Protein AF-A0A1I1ESY4-F1 (afdb_monomer)

Sequence (105 aa):
MSDLKVPFEMLENFGGEMQSIRDRMNGTGQDVENYEDDMGDESVRKALEDFVDNWRDGRKEIDGQLEAIKEISEQVVDTFQTMDHDLESSLEGDGSEGGGQNQPV

Structure (mmCIF, N/CA/C/O backbone):
data_AF-A0A1I1ESY4-F1
#
_entry.id   AF-A0A1I1ESY4-F1
#
loop_
_atom_site.group_PDB
_atom_site.id
_atom_site.type_symbol
_atom_site.label_atom_id
_atom_site.label_alt_id
_atom_site.label_comp_id
_atom_site.label_asym_id
_atom_site.label_entity_id
_atom_site.label_seq_id
_atom_site.pdbx_PDB_ins_code
_atom_site.Cartn_x
_atom_site.Cartn_y
_atom_site.Cartn_z
_atom_site.occupancy
_atom_site.B_iso_or_equiv
_atom_site.auth_seq_id
_atom_site.auth_comp_id
_atom_site.auth_asym_id
_atom_site.auth_atom_id
_atom_site.pdbx_PDB_model_num
ATOM 1 N N . MET A 1 1 ? -32.847 6.382 19.129 1.00 41.78 1 MET A N 1
ATOM 2 C CA . MET A 1 1 ? -31.430 6.207 19.495 1.00 41.78 1 MET A CA 1
ATOM 3 C C . MET A 1 1 ? -30.690 6.179 18.183 1.00 41.78 1 MET A C 1
ATOM 5 O O . MET A 1 1 ? -31.099 5.411 17.320 1.00 41.78 1 MET A O 1
ATOM 9 N N . SER A 1 2 ? -29.801 7.144 17.955 1.00 40.62 2 SER A N 1
ATOM 10 C CA . SER A 1 2 ? -29.162 7.295 16.652 1.00 40.62 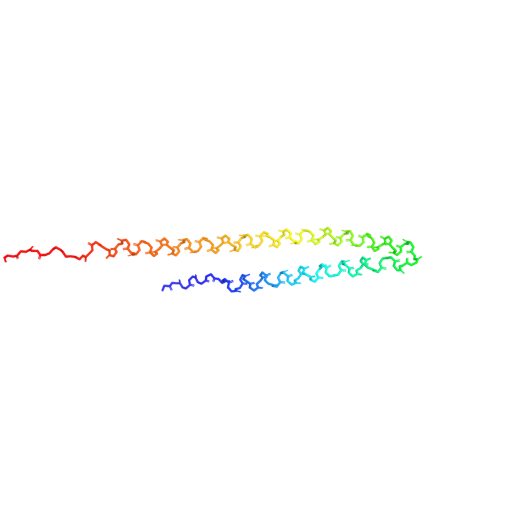2 SER A CA 1
ATOM 11 C C . SER A 1 2 ? -28.382 6.031 16.340 1.00 40.62 2 SER A C 1
ATOM 13 O O . SER A 1 2 ? -27.508 5.630 17.100 1.00 40.62 2 SER A O 1
ATOM 15 N N . ASP A 1 3 ? -28.803 5.421 15.242 1.00 44.81 3 ASP A N 1
ATOM 16 C CA . ASP A 1 3 ? -28.240 4.287 14.533 1.00 44.81 3 ASP A CA 1
ATOM 17 C C . ASP A 1 3 ? -26.810 4.655 14.128 1.00 44.81 3 ASP A C 1
ATOM 19 O O . ASP A 1 3 ? -26.551 5.068 13.000 1.00 44.81 3 ASP A O 1
ATOM 23 N N . LEU A 1 4 ? -25.878 4.608 15.080 1.00 48.16 4 LEU A N 1
ATOM 24 C CA . LEU A 1 4 ? -24.455 4.781 14.824 1.00 48.16 4 LEU A CA 1
ATOM 25 C C . LEU A 1 4 ? -23.935 3.461 14.244 1.00 48.16 4 LEU A C 1
ATOM 27 O O . LEU A 1 4 ? -23.059 2.809 14.796 1.00 48.16 4 LEU A O 1
ATOM 31 N N . LYS A 1 5 ? -24.547 3.032 13.133 1.00 59.12 5 LYS A N 1
ATOM 32 C CA . LYS A 1 5 ? -24.056 1.933 12.316 1.00 59.12 5 LYS A CA 1
ATOM 33 C C . LYS A 1 5 ? -22.749 2.406 11.727 1.00 59.12 5 LYS A C 1
ATOM 35 O O . LYS A 1 5 ? -22.730 3.098 10.709 1.00 59.12 5 LYS A O 1
ATOM 40 N N . VAL A 1 6 ? -21.656 2.039 12.383 1.00 58.44 6 VAL A N 1
ATOM 41 C CA . VAL A 1 6 ? -20.366 1.940 11.711 1.00 58.44 6 VAL A CA 1
ATOM 42 C C . VAL A 1 6 ? -20.637 1.214 10.399 1.00 58.44 6 VAL A C 1
ATOM 44 O O . VAL A 1 6 ? -21.210 0.120 10.434 1.00 58.44 6 VAL A O 1
ATOM 47 N N . PRO A 1 7 ? -20.306 1.797 9.239 1.00 66.75 7 PRO A N 1
ATOM 48 C CA . PRO A 1 7 ? -20.513 1.135 7.965 1.00 66.75 7 PRO A CA 1
ATOM 49 C C . PRO A 1 7 ? -19.413 0.079 7.786 1.00 66.75 7 PRO A C 1
ATOM 51 O O . PRO A 1 7 ? -18.611 0.155 6.864 1.00 66.75 7 PRO A O 1
ATOM 54 N N . PHE A 1 8 ? -19.353 -0.890 8.703 1.00 65.88 8 PHE A N 1
ATOM 55 C CA . PHE A 1 8 ? -18.364 -1.961 8.738 1.00 65.88 8 PHE A CA 1
ATOM 56 C C . PHE A 1 8 ? -18.370 -2.730 7.420 1.00 65.88 8 PHE A C 1
ATOM 58 O O . PHE A 1 8 ? -17.330 -2.894 6.803 1.00 65.88 8 PHE A O 1
ATOM 65 N N . GLU A 1 9 ? -19.563 -3.034 6.908 1.00 71.25 9 GLU A N 1
ATOM 66 C CA . GLU A 1 9 ? -19.755 -3.659 5.597 1.00 71.25 9 GLU A CA 1
ATOM 67 C C . GLU A 1 9 ? -19.181 -2.810 4.446 1.00 71.25 9 GLU A C 1
ATOM 69 O O . GLU A 1 9 ? -18.657 -3.341 3.471 1.00 71.25 9 GLU A O 1
ATOM 74 N N . MET A 1 10 ? -19.227 -1.477 4.543 1.00 71.31 10 MET A N 1
ATOM 75 C CA . MET A 1 10 ? -18.619 -0.595 3.541 1.00 71.31 10 MET A CA 1
ATOM 76 C C . MET A 1 10 ? -17.091 -0.603 3.639 1.00 71.31 10 MET A C 1
ATOM 78 O O . MET A 1 10 ? -16.427 -0.602 2.607 1.00 71.31 10 MET A O 1
ATOM 82 N N . LEU A 1 11 ? -16.541 -0.630 4.857 1.00 71.56 11 LEU A N 1
ATOM 83 C CA . LEU A 1 11 ? -15.099 -0.728 5.091 1.00 71.56 11 LEU A CA 1
ATOM 84 C C . LEU A 1 11 ? -14.550 -2.088 4.639 1.00 71.56 11 LEU A C 1
ATOM 86 O O . LEU A 1 11 ? -13.522 -2.131 3.968 1.00 71.56 11 LEU A O 1
ATOM 90 N N . GLU A 1 12 ? -15.259 -3.183 4.923 1.00 71.81 12 GLU A N 1
ATOM 91 C CA . GLU A 1 12 ? -14.914 -4.528 4.451 1.00 71.81 12 GLU A CA 1
ATOM 92 C C . GLU A 1 12 ? -14.953 -4.618 2.923 1.00 71.81 12 GLU A C 1
ATOM 94 O O . GLU A 1 12 ? -13.996 -5.092 2.307 1.00 71.81 12 GLU A O 1
ATOM 99 N N . ASN A 1 13 ? -16.019 -4.113 2.292 1.00 79.12 13 ASN A N 1
ATOM 100 C CA . ASN A 1 13 ? -16.127 -4.092 0.832 1.00 79.12 13 ASN A CA 1
ATOM 101 C C . ASN A 1 13 ? -15.007 -3.264 0.194 1.00 79.12 13 ASN A C 1
ATOM 103 O O . ASN A 1 13 ? -14.378 -3.712 -0.764 1.00 79.12 13 ASN A O 1
ATOM 107 N N . PHE A 1 14 ? -14.712 -2.088 0.751 1.00 77.50 14 PHE A N 1
ATOM 108 C CA . PHE A 1 14 ? -13.625 -1.238 0.275 1.00 77.50 14 PHE A CA 1
ATOM 109 C C . PHE A 1 14 ? -12.256 -1.916 0.426 1.00 77.50 14 PHE A C 1
ATOM 111 O O . PHE A 1 14 ? -11.444 -1.879 -0.499 1.00 77.50 14 PHE A O 1
ATOM 118 N N . GLY A 1 15 ? -12.016 -2.606 1.546 1.00 76.94 15 GLY A N 1
ATOM 119 C CA . GLY A 1 15 ? -10.817 -3.422 1.747 1.00 76.94 15 GLY A CA 1
ATOM 120 C C . GLY A 1 15 ? -10.680 -4.530 0.697 1.00 76.94 15 GLY A C 1
ATOM 121 O O . GLY A 1 15 ? -9.606 -4.706 0.119 1.00 76.94 15 GLY A O 1
ATOM 122 N N . GLY A 1 16 ? -11.776 -5.226 0.383 1.00 81.31 16 GLY A N 1
ATOM 123 C CA . GLY A 1 16 ? -11.808 -6.256 -0.659 1.00 81.31 16 GLY A CA 1
ATOM 124 C C . GLY A 1 16 ? -11.543 -5.713 -2.069 1.00 81.31 16 GLY A C 1
ATOM 125 O O . GLY A 1 16 ? -10.775 -6.306 -2.831 1.00 81.31 16 GLY A O 1
ATOM 126 N N . GLU A 1 17 ? -12.124 -4.562 -2.421 1.00 83.12 17 GLU A N 1
ATOM 127 C CA . GLU A 1 17 ? -11.851 -3.881 -3.694 1.00 83.12 17 GLU A CA 1
ATOM 128 C C . GLU A 1 17 ? -10.376 -3.490 -3.814 1.00 83.12 17 GLU A C 1
ATOM 130 O O . GLU A 1 17 ? -9.748 -3.724 -4.852 1.00 83.12 17 GLU A O 1
ATOM 135 N N . MET A 1 18 ? -9.796 -2.965 -2.735 1.00 78.75 18 MET A N 1
ATOM 136 C CA . MET A 1 18 ? -8.390 -2.579 -2.693 1.00 78.75 18 MET A CA 1
ATOM 137 C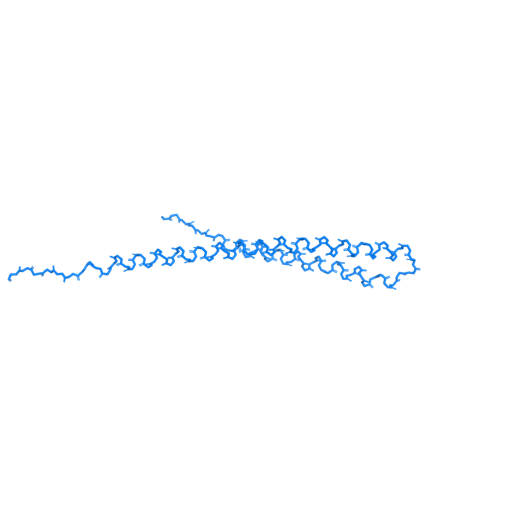 C . MET A 1 18 ? -7.445 -3.774 -2.792 1.00 78.75 18 MET A C 1
ATOM 139 O O . MET A 1 18 ? -6.460 -3.718 -3.531 1.00 78.75 18 MET A O 1
ATOM 143 N N . GLN A 1 19 ? -7.773 -4.889 -2.139 1.00 81.00 19 GLN A N 1
ATOM 144 C CA . GLN A 1 19 ? -7.032 -6.136 -2.305 1.00 81.00 19 GLN A CA 1
ATOM 145 C C . GLN A 1 19 ? -7.086 -6.626 -3.761 1.00 81.00 19 GLN A C 1
ATOM 147 O O . GLN A 1 19 ? -6.059 -6.997 -4.326 1.00 81.00 19 GLN A O 1
ATOM 152 N N . SER A 1 20 ? -8.252 -6.554 -4.410 1.00 85.56 20 SER A N 1
ATOM 153 C CA . SER A 1 20 ? -8.387 -6.926 -5.824 1.00 85.56 20 SER A CA 1
ATOM 154 C C . SER A 1 20 ? -7.547 -6.035 -6.745 1.00 85.56 20 SER A C 1
ATOM 156 O O . SER A 1 20 ? -6.908 -6.522 -7.681 1.00 85.56 20 SER A O 1
ATOM 158 N N . ILE A 1 21 ? -7.526 -4.730 -6.473 1.00 83.94 21 ILE A N 1
ATOM 159 C CA . ILE A 1 21 ? -6.708 -3.754 -7.195 1.00 83.94 21 ILE A CA 1
ATOM 160 C C . ILE A 1 21 ? -5.215 -4.079 -7.032 1.00 83.94 21 ILE A C 1
ATOM 162 O O . ILE A 1 21 ? -4.490 -4.133 -8.030 1.00 83.94 21 ILE A O 1
ATOM 166 N N . ARG A 1 22 ? -4.769 -4.379 -5.808 1.00 82.56 22 ARG A N 1
ATOM 167 C CA . ARG A 1 22 ? -3.398 -4.817 -5.513 1.00 82.56 22 ARG A CA 1
ATOM 168 C C . ARG A 1 22 ? -3.020 -6.083 -6.280 1.00 82.56 22 ARG A C 1
ATOM 170 O O . ARG A 1 22 ? -1.961 -6.133 -6.904 1.00 82.56 22 ARG A O 1
ATOM 177 N N . ASP A 1 23 ? -3.876 -7.098 -6.269 1.00 85.31 23 ASP A N 1
ATOM 178 C CA . ASP A 1 23 ? -3.593 -8.375 -6.929 1.00 85.31 23 ASP A CA 1
ATOM 179 C C . ASP A 1 23 ? -3.485 -8.221 -8.452 1.00 85.31 23 ASP A C 1
ATOM 181 O O . ASP A 1 23 ? -2.582 -8.784 -9.073 1.00 85.31 23 ASP A O 1
ATOM 185 N N . ARG A 1 24 ? -4.335 -7.383 -9.058 1.00 84.19 24 ARG A N 1
ATOM 186 C CA . ARG A 1 24 ? -4.229 -7.045 -10.487 1.00 84.19 24 ARG A CA 1
ATOM 187 C C . ARG A 1 24 ? -2.934 -6.303 -10.805 1.00 84.19 24 ARG A C 1
ATOM 189 O O . ARG A 1 24 ? -2.296 -6.611 -11.806 1.00 84.19 24 ARG A O 1
ATOM 196 N N . MET A 1 25 ? -2.522 -5.361 -9.955 1.00 83.00 25 MET A N 1
ATOM 197 C CA . MET A 1 25 ? -1.255 -4.647 -10.137 1.00 83.00 25 MET A CA 1
ATOM 198 C C . MET A 1 25 ? -0.031 -5.565 -10.026 1.00 83.00 25 MET A C 1
ATOM 200 O O . MET A 1 25 ? 0.938 -5.377 -10.766 1.00 83.00 25 MET A O 1
ATOM 204 N N . ASN A 1 26 ? -0.079 -6.568 -9.142 1.00 82.19 26 ASN A N 1
ATOM 205 C CA . ASN A 1 26 ? 0.950 -7.608 -9.052 1.00 82.19 26 ASN A CA 1
ATOM 206 C C . ASN A 1 26 ? 1.037 -8.425 -10.345 1.00 82.19 26 ASN A C 1
ATOM 208 O O . ASN A 1 26 ? 2.135 -8.621 -10.862 1.00 82.19 26 ASN A O 1
ATOM 212 N N . GLY A 1 27 ? -0.114 -8.847 -10.878 1.00 85.50 27 GLY A N 1
ATOM 213 C CA . GLY A 1 27 ? -0.185 -9.610 -12.125 1.00 85.50 27 GLY A CA 1
ATOM 214 C C . GLY A 1 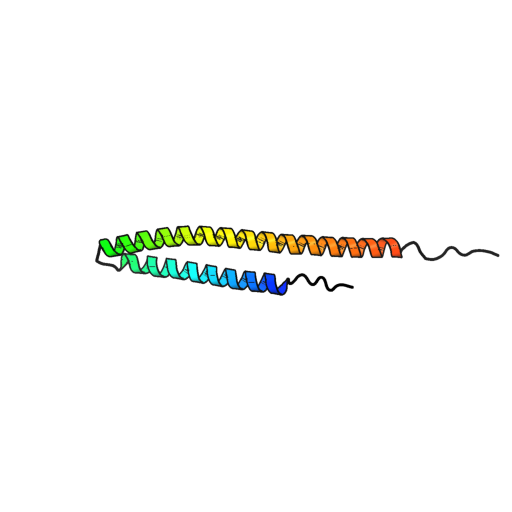27 ? 0.454 -8.874 -13.303 1.00 85.50 27 GLY A C 1
ATOM 215 O O . GLY A 1 27 ? 1.303 -9.439 -13.980 1.00 85.50 27 GLY A O 1
ATOM 216 N N . THR A 1 28 ? 0.144 -7.585 -13.483 1.00 83.00 28 THR A N 1
ATOM 217 C CA . THR A 1 28 ? 0.708 -6.778 -14.580 1.00 83.00 28 THR A CA 1
ATOM 218 C C . THR A 1 28 ? 2.237 -6.724 -14.557 1.00 83.00 28 THR A C 1
ATOM 220 O O . THR A 1 28 ? 2.865 -6.820 -15.607 1.00 83.00 28 THR A O 1
ATOM 223 N N . GLY A 1 29 ?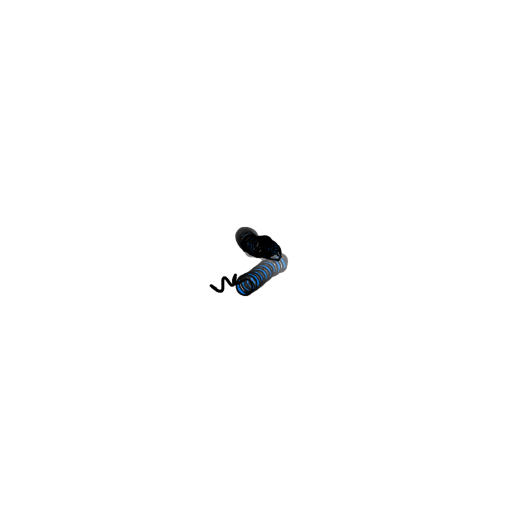 2.849 -6.564 -13.378 1.00 80.00 29 GLY A N 1
ATOM 224 C CA . GLY A 1 29 ? 4.311 -6.515 -13.265 1.00 80.00 29 GLY A CA 1
ATOM 225 C C . GLY A 1 29 ? 4.958 -7.848 -13.637 1.00 80.00 29 GLY A C 1
ATOM 226 O O . GLY A 1 29 ? 5.918 -7.873 -14.399 1.00 80.00 29 GLY A O 1
ATOM 227 N N . GLN A 1 30 ? 4.374 -8.947 -13.154 1.00 82.19 30 GLN A N 1
ATOM 228 C CA . GLN A 1 30 ? 4.855 -10.296 -13.434 1.00 82.19 30 GLN A CA 1
ATOM 229 C C . GLN A 1 30 ? 4.707 -10.665 -14.914 1.00 82.19 30 GLN A C 1
ATOM 231 O O . GLN A 1 30 ? 5.608 -11.271 -15.488 1.00 82.19 30 GLN A O 1
ATOM 236 N N . ASP A 1 31 ? 3.594 -10.284 -15.546 1.00 83.81 31 ASP A N 1
ATOM 237 C CA . ASP A 1 31 ? 3.392 -10.502 -16.977 1.00 83.81 31 ASP A CA 1
ATOM 238 C C . ASP A 1 31 ? 4.483 -9.804 -17.792 1.00 83.81 31 ASP A C 1
ATOM 240 O O . ASP A 1 31 ? 5.032 -10.408 -18.707 1.00 83.81 31 ASP A O 1
ATOM 244 N N . VAL A 1 32 ? 4.835 -8.562 -17.446 1.00 80.94 32 VAL A N 1
ATOM 245 C CA . VAL A 1 32 ? 5.858 -7.804 -18.179 1.00 80.94 32 VAL A CA 1
ATOM 246 C C . VAL A 1 32 ? 7.260 -8.380 -17.967 1.00 80.94 32 VAL A C 1
ATOM 248 O O . VAL A 1 32 ? 7.986 -8.539 -18.945 1.00 80.94 32 VAL A O 1
ATOM 251 N N . GLU A 1 33 ? 7.611 -8.742 -16.731 1.00 81.69 33 GLU A N 1
ATOM 252 C CA . GLU A 1 33 ? 8.891 -9.387 -16.396 1.00 81.69 33 GLU A CA 1
ATOM 253 C C . GLU A 1 33 ? 9.075 -10.702 -17.177 1.00 81.69 33 GLU A C 1
ATOM 255 O O . GLU A 1 33 ? 10.133 -10.948 -17.747 1.00 81.69 33 GLU A O 1
ATOM 260 N N . ASN A 1 34 ? 8.013 -11.505 -17.320 1.00 82.88 34 ASN A N 1
ATOM 261 C CA . ASN A 1 34 ? 8.061 -12.757 -18.084 1.00 82.88 34 ASN A CA 1
ATOM 262 C C . ASN A 1 34 ? 8.347 -12.561 -19.585 1.00 82.88 34 ASN A C 1
ATOM 264 O O . ASN A 1 34 ? 8.879 -13.470 -20.217 1.00 82.88 34 ASN A O 1
ATOM 268 N N . TYR A 1 35 ? 7.971 -11.419 -20.173 1.00 78.44 35 TYR A N 1
ATOM 269 C CA . TYR A 1 35 ? 8.209 -11.139 -21.596 1.00 78.44 35 TYR A CA 1
ATOM 270 C C . TYR A 1 35 ? 9.573 -10.500 -21.871 1.00 78.44 35 TYR A C 1
ATOM 272 O O . TYR A 1 35 ? 9.972 -10.434 -23.034 1.00 78.44 35 TYR A O 1
ATOM 280 N N . GLU A 1 36 ? 10.278 -10.013 -20.847 1.00 74.50 36 GLU A N 1
ATOM 281 C CA . GLU A 1 36 ? 11.567 -9.336 -21.007 1.00 74.50 36 GLU A CA 1
ATOM 282 C C . GLU A 1 36 ? 12.631 -10.265 -21.619 1.00 74.50 36 GLU A C 1
ATOM 284 O O . GLU A 1 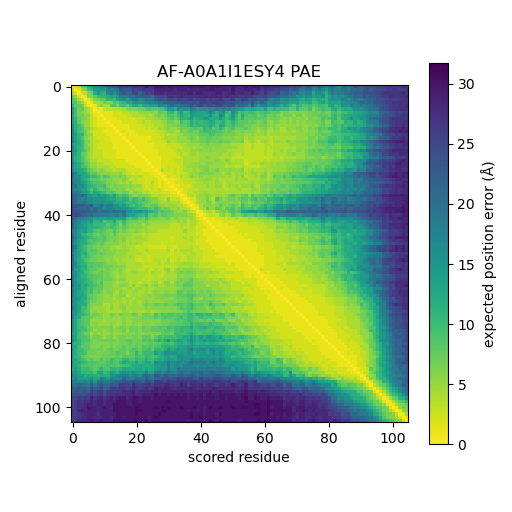36 ? 13.312 -9.882 -22.574 1.00 74.50 36 GLU A O 1
ATOM 289 N N . ASP A 1 37 ? 12.717 -11.505 -21.130 1.00 74.38 37 ASP A N 1
ATOM 290 C CA . ASP A 1 37 ? 13.701 -12.507 -21.569 1.00 74.38 37 ASP A CA 1
ATOM 291 C C . ASP A 1 37 ? 13.480 -12.995 -23.012 1.00 74.38 37 ASP A C 1
ATOM 293 O O . ASP A 1 37 ? 14.419 -13.435 -23.683 1.00 74.38 37 ASP A O 1
ATOM 297 N N . ASP A 1 38 ? 12.251 -12.881 -23.519 1.00 79.19 38 ASP A N 1
ATOM 298 C CA . ASP A 1 38 ? 11.881 -13.284 -24.878 1.00 79.19 38 ASP A CA 1
ATOM 299 C C . ASP A 1 38 ? 12.197 -12.195 -25.928 1.00 79.19 38 ASP A C 1
ATOM 301 O O . ASP A 1 38 ? 12.021 -12.405 -27.136 1.00 79.19 38 ASP A O 1
ATOM 305 N N . MET A 1 39 ? 12.674 -11.017 -25.503 1.00 75.56 39 MET A N 1
ATOM 306 C CA . MET A 1 39 ? 12.917 -9.876 -26.388 1.00 75.56 39 MET A CA 1
ATOM 307 C C . MET A 1 39 ? 14.343 -9.868 -26.952 1.00 75.56 39 MET A C 1
ATOM 309 O O . MET A 1 39 ? 15.335 -9.801 -26.234 1.00 75.56 39 MET A O 1
ATOM 313 N N . GLY A 1 40 ? 14.456 -9.870 -28.285 1.00 77.88 40 GLY A N 1
ATOM 314 C CA . GLY A 1 40 ? 15.748 -9.878 -28.986 1.00 77.88 40 GLY A CA 1
ATOM 315 C C . GLY A 1 40 ? 16.431 -8.512 -29.150 1.00 77.88 40 GLY A C 1
ATOM 316 O O . GLY A 1 40 ? 17.562 -8.465 -29.629 1.00 77.88 40 GLY A O 1
ATOM 317 N N . ASP A 1 41 ? 15.762 -7.409 -28.798 1.00 86.12 41 ASP A N 1
ATOM 318 C CA . ASP A 1 41 ? 16.294 -6.048 -28.929 1.00 86.12 41 ASP A CA 1
ATOM 319 C C . ASP A 1 41 ? 16.652 -5.461 -27.554 1.00 86.12 41 ASP A C 1
ATOM 321 O O . ASP A 1 41 ? 15.798 -5.317 -26.678 1.00 86.12 41 ASP A O 1
ATOM 325 N N . GLU A 1 42 ? 17.923 -5.095 -27.372 1.00 85.25 42 GLU A N 1
ATOM 326 C CA . GLU A 1 42 ? 18.459 -4.604 -26.097 1.00 85.25 42 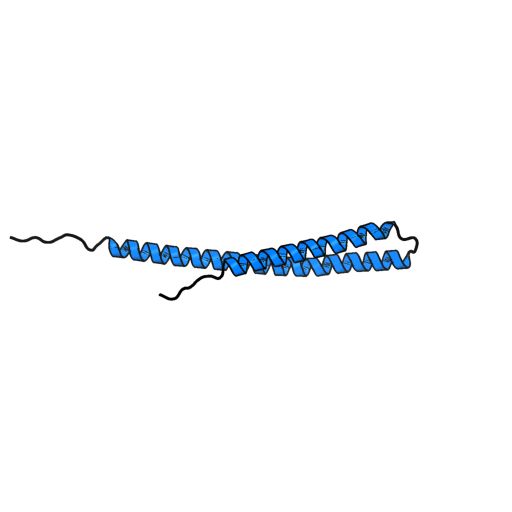GLU A CA 1
ATOM 327 C C . GLU A 1 42 ? 17.837 -3.272 -25.646 1.00 85.25 42 GLU A C 1
ATOM 329 O O . GLU A 1 42 ? 17.721 -3.021 -24.444 1.00 85.25 42 GLU A O 1
ATOM 334 N N . SER A 1 43 ? 17.398 -2.425 -26.584 1.00 87.00 43 SER A N 1
ATOM 335 C CA . SER A 1 43 ? 16.738 -1.159 -26.249 1.00 87.00 43 SER A CA 1
ATOM 336 C C . SER A 1 43 ? 15.323 -1.380 -25.721 1.00 87.00 43 SER A C 1
ATOM 338 O O . SER A 1 43 ? 14.905 -0.699 -24.785 1.00 87.00 43 SER A O 1
ATOM 340 N N . VAL A 1 44 ? 14.615 -2.369 -26.274 1.00 86.19 44 VAL A N 1
ATOM 341 C CA . VAL A 1 44 ? 13.286 -2.761 -25.800 1.00 86.19 44 VAL A CA 1
ATOM 342 C C . VAL A 1 44 ? 13.390 -3.435 -24.439 1.00 86.19 44 VAL A C 1
ATOM 344 O O . VAL A 1 44 ? 12.651 -3.057 -23.535 1.00 86.19 44 VAL A O 1
ATOM 347 N N . ARG A 1 45 ? 14.354 -4.348 -24.259 1.00 86.44 45 ARG A N 1
ATOM 348 C CA . ARG A 1 45 ? 14.622 -4.983 -22.962 1.00 86.44 45 ARG A CA 1
ATOM 349 C C . ARG A 1 45 ? 14.839 -3.942 -21.865 1.00 86.44 45 ARG A C 1
ATOM 351 O O . ARG A 1 45 ? 14.134 -3.949 -20.869 1.00 86.44 45 ARG A O 1
ATOM 358 N N . LYS A 1 46 ? 15.737 -2.978 -22.095 1.00 88.75 46 LYS A N 1
ATOM 359 C CA . LYS A 1 46 ? 16.012 -1.913 -21.122 1.00 88.75 46 LYS A CA 1
ATOM 360 C C . LYS A 1 46 ? 14.776 -1.064 -20.804 1.00 88.75 46 LYS A C 1
ATOM 362 O O . LYS A 1 46 ? 14.568 -0.689 -19.659 1.00 88.75 46 LYS A O 1
ATOM 367 N N . ALA A 1 47 ? 13.956 -0.745 -21.806 1.00 90.25 47 ALA A N 1
ATOM 368 C CA . ALA A 1 47 ? 12.728 0.013 -21.577 1.00 90.25 47 ALA A CA 1
ATOM 369 C C . ALA A 1 47 ? 11.705 -0.768 -20.731 1.00 90.25 47 ALA A C 1
ATOM 371 O O . ALA A 1 47 ? 10.940 -0.154 -19.987 1.00 90.25 47 ALA A O 1
ATOM 372 N N . LEU A 1 48 ? 11.687 -2.100 -20.842 1.00 88.19 48 LEU A N 1
ATOM 373 C CA . LEU A 1 48 ? 10.851 -2.970 -20.017 1.00 88.19 48 LEU A CA 1
ATOM 374 C C . LEU A 1 48 ? 11.404 -3.117 -18.604 1.00 88.19 48 LEU A C 1
ATOM 376 O O . LEU A 1 48 ? 10.624 -2.998 -17.668 1.00 88.19 48 LEU A O 1
ATOM 380 N N . GLU A 1 49 ? 12.717 -3.271 -18.448 1.00 87.38 49 GLU A N 1
ATOM 381 C CA . GLU A 1 49 ? 13.395 -3.263 -17.147 1.00 87.38 49 GLU A CA 1
ATOM 382 C C . GLU A 1 49 ? 13.094 -1.952 -16.395 1.00 87.38 49 GLU A C 1
ATOM 384 O O . GLU A 1 49 ? 12.559 -1.969 -15.284 1.00 87.38 49 GLU A O 1
ATOM 389 N N . ASP A 1 50 ? 13.294 -0.802 -17.058 1.00 91.19 50 ASP A N 1
ATOM 390 C CA . ASP A 1 50 ? 12.962 0.522 -16.517 1.00 91.19 50 ASP A CA 1
ATOM 391 C C . ASP A 1 50 ? 11.463 0.624 -16.164 1.00 91.19 50 ASP A C 1
ATOM 393 O O . ASP A 1 50 ? 11.089 1.228 -15.154 1.00 91.19 50 ASP A O 1
ATOM 397 N N . PHE A 1 51 ? 10.574 0.051 -16.982 1.00 89.50 51 PHE A N 1
ATOM 398 C CA . PHE A 1 51 ? 9.142 0.022 -16.688 1.00 89.50 51 PHE A CA 1
ATOM 399 C C . PHE A 1 51 ? 8.826 -0.838 -15.459 1.00 89.50 51 PHE A C 1
ATOM 401 O O . PHE A 1 51 ? 8.096 -0.372 -14.586 1.00 89.50 51 PHE A O 1
ATOM 408 N N . VAL A 1 52 ? 9.360 -2.060 -15.370 1.00 89.19 52 VAL A N 1
ATOM 409 C CA . VAL A 1 52 ? 9.116 -3.004 -14.268 1.00 89.19 52 VAL A CA 1
ATOM 410 C C . VAL A 1 52 ? 9.621 -2.428 -12.951 1.00 89.19 52 VAL A C 1
ATOM 412 O O . VAL A 1 52 ? 8.905 -2.486 -11.948 1.00 89.19 52 VAL A O 1
ATOM 415 N N . ASP A 1 53 ? 10.799 -1.807 -12.949 1.00 89.88 53 ASP A N 1
ATOM 416 C CA . ASP A 1 53 ? 11.354 -1.158 -11.764 1.00 89.88 53 ASP A CA 1
ATOM 417 C C . ASP A 1 53 ? 10.475 0.007 -11.291 1.00 89.88 53 ASP A C 1
ATOM 419 O O . ASP A 1 53 ? 10.057 0.036 -10.129 1.00 89.88 53 ASP A O 1
ATOM 423 N N . ASN A 1 54 ? 10.105 0.925 -12.192 1.00 89.06 54 ASN A N 1
ATOM 424 C CA . ASN A 1 54 ? 9.219 2.042 -11.848 1.00 89.06 54 ASN A CA 1
ATOM 425 C C . ASN A 1 54 ? 7.816 1.565 -11.434 1.00 89.06 54 ASN A C 1
ATOM 427 O O . ASN A 1 54 ? 7.191 2.150 -10.548 1.00 89.06 54 ASN A O 1
ATOM 431 N N . TRP A 1 55 ? 7.316 0.490 -12.045 1.00 89.06 55 TRP A N 1
ATOM 432 C CA . TRP A 1 55 ? 6.045 -0.134 -11.684 1.00 89.06 55 TRP A CA 1
ATOM 433 C C . TRP A 1 55 ? 6.095 -0.730 -10.275 1.00 89.06 55 TRP A C 1
ATOM 435 O O . TRP A 1 55 ? 5.181 -0.519 -9.472 1.00 89.06 55 TRP A O 1
ATOM 445 N N . ARG A 1 56 ? 7.180 -1.443 -9.944 1.00 87.94 56 ARG A N 1
ATOM 446 C CA . ARG A 1 56 ? 7.427 -2.012 -8.614 1.00 87.94 56 ARG A CA 1
ATOM 447 C C . ARG A 1 56 ? 7.531 -0.928 -7.542 1.00 87.94 56 ARG A C 1
ATOM 449 O O . ARG A 1 56 ? 7.006 -1.113 -6.444 1.00 87.94 56 ARG A O 1
ATOM 456 N N . ASP A 1 57 ? 8.176 0.188 -7.849 1.00 87.88 57 ASP A N 1
ATOM 457 C CA . ASP A 1 57 ? 8.312 1.294 -6.903 1.00 87.88 57 ASP A CA 1
ATOM 458 C C . ASP A 1 57 ? 6.980 2.028 -6.707 1.00 87.88 57 ASP A C 1
ATOM 460 O O . ASP A 1 57 ? 6.544 2.215 -5.570 1.00 87.88 57 ASP A O 1
ATOM 464 N N . GLY A 1 58 ? 6.269 2.349 -7.793 1.00 85.69 58 GLY A N 1
ATOM 465 C CA . GLY A 1 58 ? 4.959 3.001 -7.723 1.00 85.69 58 GLY A CA 1
ATOM 466 C C . GLY A 1 58 ? 3.921 2.174 -6.959 1.00 85.69 58 GLY A C 1
ATOM 467 O O . GLY A 1 58 ? 3.199 2.701 -6.113 1.00 85.69 58 GLY A O 1
ATOM 468 N N . ARG A 1 59 ? 3.876 0.851 -7.171 1.00 85.62 59 ARG A N 1
ATOM 469 C CA . ARG A 1 59 ? 2.941 -0.012 -6.428 1.00 85.62 59 ARG A CA 1
ATOM 470 C C . ARG A 1 59 ? 3.293 -0.137 -4.946 1.00 85.62 59 ARG A C 1
ATOM 472 O O . ARG A 1 59 ? 2.397 -0.353 -4.139 1.00 85.62 59 ARG A O 1
ATOM 479 N N . LYS A 1 60 ? 4.569 0.002 -4.569 1.00 86.25 60 LYS A N 1
ATOM 480 C CA . LYS A 1 60 ? 4.989 -0.026 -3.161 1.00 86.25 60 LYS A CA 1
ATOM 481 C C . LYS A 1 60 ? 4.416 1.162 -2.386 1.00 86.25 60 LYS A C 1
ATOM 483 O O . LYS A 1 60 ? 4.055 1.010 -1.222 1.00 86.25 60 LYS A O 1
ATOM 488 N N . GLU A 1 61 ? 4.312 2.323 -3.030 1.00 84.06 61 GLU A N 1
ATOM 489 C CA . GLU A 1 61 ? 3.646 3.491 -2.450 1.00 84.06 61 GLU A CA 1
ATOM 490 C C . GLU A 1 61 ? 2.148 3.237 -2.245 1.00 84.06 61 GLU A C 1
ATOM 492 O O . GLU A 1 61 ? 1.621 3.515 -1.167 1.00 84.06 61 GLU A O 1
ATOM 497 N N . ILE A 1 62 ? 1.482 2.640 -3.239 1.00 81.06 62 ILE A N 1
ATOM 498 C CA . ILE A 1 62 ? 0.058 2.298 -3.143 1.00 81.06 62 ILE A CA 1
ATOM 499 C C . ILE A 1 62 ? -0.180 1.269 -2.030 1.00 81.06 62 ILE A C 1
ATOM 501 O O . ILE A 1 62 ? -1.042 1.496 -1.187 1.00 81.06 62 ILE A O 1
ATOM 505 N N . ASP A 1 63 ? 0.616 0.197 -1.954 1.00 82.19 63 ASP A N 1
ATOM 506 C CA . ASP A 1 63 ? 0.522 -0.808 -0.881 1.00 82.19 63 ASP A CA 1
ATOM 507 C C . ASP A 1 63 ? 0.639 -0.162 0.514 1.00 82.19 63 ASP A C 1
ATOM 509 O O . ASP A 1 63 ? -0.120 -0.506 1.419 1.00 82.19 63 ASP A O 1
ATOM 513 N N . GLY A 1 64 ? 1.530 0.821 0.688 1.00 84.12 64 GLY A N 1
ATOM 514 C CA . GLY A 1 64 ? 1.658 1.555 1.950 1.00 84.12 64 GLY A CA 1
ATOM 515 C C . GLY A 1 64 ? 0.417 2.381 2.307 1.00 84.12 64 GLY A C 1
ATOM 516 O O . GLY A 1 64 ? -0.002 2.403 3.464 1.00 84.12 64 GLY A O 1
ATOM 517 N N . GLN A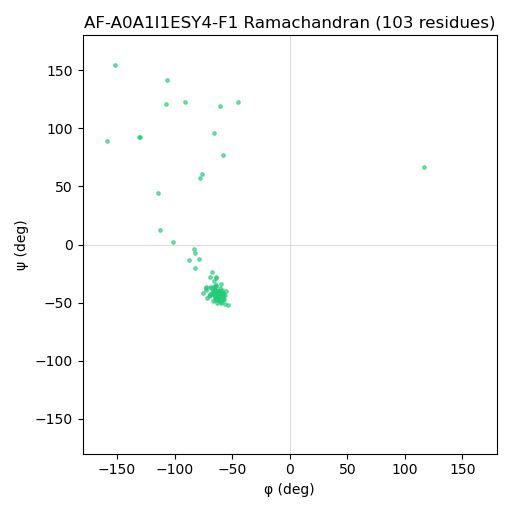 1 65 ? -0.201 3.034 1.321 1.00 81.44 65 GLN A N 1
ATOM 51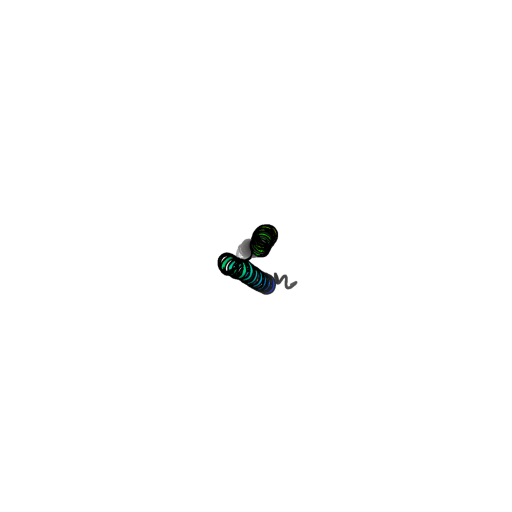8 C CA . GLN A 1 65 ? -1.452 3.772 1.527 1.00 81.44 65 GLN A CA 1
ATOM 519 C C . GLN A 1 65 ? -2.616 2.831 1.872 1.00 81.44 65 GLN A C 1
ATOM 521 O O . GLN A 1 65 ? -3.453 3.173 2.707 1.00 81.44 65 GLN A O 1
ATOM 526 N N . LEU A 1 66 ? -2.657 1.641 1.266 1.00 80.81 66 LEU A N 1
ATOM 527 C CA . LEU A 1 66 ? -3.679 0.634 1.551 1.00 80.81 66 LEU A CA 1
ATOM 528 C C . LEU A 1 66 ? -3.556 0.063 2.965 1.00 80.81 66 LEU A C 1
ATOM 530 O O . LEU A 1 66 ? -4.573 -0.069 3.646 1.00 80.81 66 LEU A O 1
ATOM 534 N N . GLU A 1 67 ? -2.338 -0.221 3.432 1.00 82.12 67 GLU A N 1
ATOM 535 C CA . GLU A 1 67 ? -2.136 -0.691 4.808 1.00 82.12 67 GLU A CA 1
ATOM 536 C C . GLU A 1 67 ? -2.562 0.380 5.822 1.00 82.12 67 GLU A C 1
ATOM 538 O O . GLU A 1 67 ? -3.267 0.073 6.778 1.00 82.12 67 GLU A O 1
ATOM 543 N N . ALA A 1 68 ? -2.255 1.656 5.565 1.00 84.56 68 ALA A N 1
ATOM 544 C CA . ALA A 1 68 ? -2.696 2.752 6.430 1.00 84.56 68 ALA A CA 1
ATOM 545 C C . ALA A 1 68 ? -4.232 2.857 6.516 1.00 84.56 68 ALA A C 1
ATOM 547 O O . ALA A 1 68 ? -4.791 3.088 7.587 1.00 84.56 68 ALA A O 1
ATOM 548 N N . ILE A 1 69 ? -4.939 2.667 5.397 1.00 81.12 69 ILE A N 1
ATOM 549 C CA . ILE A 1 69 ? -6.411 2.651 5.371 1.00 81.12 69 ILE A CA 1
ATOM 550 C C . ILE A 1 69 ? -6.958 1.478 6.191 1.00 81.12 69 ILE A C 1
ATOM 552 O O . ILE A 1 69 ? -7.936 1.641 6.927 1.00 81.12 69 ILE A O 1
ATOM 556 N N . LYS A 1 70 ? -6.340 0.303 6.066 1.00 80.19 70 LYS A N 1
ATOM 557 C CA . LYS A 1 70 ? -6.711 -0.886 6.833 1.00 80.19 70 LYS A CA 1
ATOM 558 C C . LYS A 1 70 ? -6.525 -0.652 8.334 1.00 80.19 70 LYS A C 1
ATOM 560 O O . LYS A 1 70 ? -7.473 -0.868 9.080 1.00 80.19 70 LYS A O 1
ATOM 565 N N . GLU A 1 71 ? -5.377 -0.127 8.760 1.00 83.50 71 GLU A N 1
ATOM 566 C CA . GLU A 1 71 ? -5.100 0.195 10.169 1.00 83.50 71 GLU A CA 1
ATOM 567 C C . GLU A 1 71 ? -6.124 1.183 10.748 1.00 83.50 71 GLU A C 1
ATOM 569 O O . GLU A 1 71 ? -6.649 0.974 11.842 1.00 83.50 71 GLU A O 1
ATOM 574 N N . ILE A 1 72 ? -6.467 2.239 10.000 1.00 82.19 72 ILE A N 1
ATOM 575 C CA . ILE A 1 72 ? -7.499 3.201 10.418 1.00 82.19 72 ILE A CA 1
ATOM 576 C C . ILE A 1 72 ? -8.857 2.506 10.555 1.00 82.19 72 ILE A C 1
ATOM 578 O O . ILE A 1 72 ? -9.590 2.763 11.509 1.00 82.19 72 ILE A O 1
ATOM 582 N N . SER A 1 73 ? -9.199 1.621 9.618 1.00 79.25 73 SER A N 1
ATOM 583 C CA . SER A 1 73 ? -10.470 0.892 9.640 1.00 79.25 73 SER A CA 1
ATOM 584 C C . SER A 1 73 ? -10.562 -0.038 10.854 1.00 79.25 73 SER A C 1
ATOM 586 O O . SER A 1 73 ? -11.574 -0.027 11.552 1.00 79.25 73 SER A O 1
ATOM 588 N N . GLU A 1 74 ? -9.496 -0.783 11.153 1.00 81.75 74 GLU A N 1
ATOM 589 C CA . GLU A 1 74 ? -9.393 -1.632 12.346 1.00 81.75 74 GLU A CA 1
ATOM 590 C C . GLU A 1 74 ? -9.500 -0.804 13.637 1.00 81.75 74 GLU A C 1
ATOM 592 O O . GLU A 1 74 ? -10.243 -1.167 14.548 1.00 81.75 74 GLU A O 1
ATOM 597 N N . GLN A 1 75 ? -8.838 0.355 13.694 1.00 86.50 75 GLN A N 1
ATOM 598 C CA . GLN A 1 75 ? -8.883 1.246 14.854 1.00 86.50 75 GLN A CA 1
ATOM 599 C C . GLN A 1 75 ? -10.274 1.846 15.094 1.00 86.50 75 GLN A C 1
ATOM 601 O O . GLN A 1 75 ? -10.701 1.989 16.243 1.00 86.50 75 GLN A O 1
ATOM 606 N N . VAL A 1 76 ? -11.000 2.190 14.026 1.00 82.88 76 VAL A N 1
ATOM 607 C CA . VAL A 1 76 ? -12.398 2.621 14.133 1.00 82.88 76 VAL A CA 1
ATOM 608 C C . VAL A 1 76 ? -13.220 1.503 14.769 1.00 82.88 76 VAL A C 1
ATOM 610 O O . VAL A 1 76 ? -13.904 1.739 15.759 1.00 82.88 76 VAL A O 1
ATOM 613 N N . VAL A 1 77 ? -13.113 0.279 14.261 1.00 80.94 77 VAL A N 1
ATOM 614 C CA . VAL A 1 77 ? -13.875 -0.873 14.767 1.00 80.94 77 VAL A CA 1
ATOM 615 C C . VAL A 1 77 ? -13.610 -1.130 16.247 1.00 80.94 77 VAL A C 1
ATOM 617 O O . VAL A 1 77 ? -14.563 -1.267 17.012 1.00 80.94 77 VAL A O 1
ATOM 620 N N . ASP A 1 78 ? -12.344 -1.122 16.654 1.00 83.56 78 ASP A N 1
ATOM 621 C CA . ASP A 1 78 ? -11.932 -1.307 18.049 1.00 83.56 78 ASP A CA 1
ATOM 622 C C . ASP A 1 78 ? -12.495 -0.213 18.971 1.00 83.56 78 ASP A C 1
ATOM 624 O O . ASP A 1 78 ? -13.073 -0.496 20.026 1.00 83.56 78 ASP A O 1
ATOM 628 N N . THR A 1 79 ? -12.428 1.047 18.525 1.00 86.19 79 THR A N 1
ATOM 629 C CA . THR A 1 79 ? -12.995 2.191 19.256 1.00 86.19 79 THR A CA 1
ATOM 630 C C . THR A 1 79 ? -14.496 2.012 19.470 1.00 86.19 79 THR A C 1
ATOM 632 O O . THR A 1 79 ? -15.001 2.234 20.568 1.00 86.19 79 THR A O 1
ATOM 635 N N . PHE A 1 80 ? -15.218 1.587 18.435 1.00 81.75 80 PHE A N 1
ATOM 636 C CA . PHE A 1 80 ? -16.663 1.402 18.505 1.00 81.75 80 PHE A CA 1
ATOM 637 C C . PHE A 1 80 ? -17.072 0.224 19.392 1.00 81.75 80 PHE A C 1
ATOM 639 O O . PHE A 1 80 ? -17.979 0.375 20.205 1.00 81.75 80 PHE A O 1
ATOM 646 N N . GLN A 1 81 ? -16.383 -0.914 19.293 1.00 83.81 81 GLN A N 1
ATOM 647 C CA . GLN A 1 81 ? -16.632 -2.064 20.169 1.00 83.81 81 GLN A CA 1
ATOM 648 C C . GLN A 1 81 ? -16.378 -1.719 21.638 1.00 83.81 81 GLN A C 1
ATOM 650 O O . GLN A 1 81 ? -17.159 -2.103 22.506 1.00 83.81 81 GLN A O 1
ATOM 655 N N . THR A 1 82 ? -15.320 -0.951 21.910 1.00 85.44 82 THR A N 1
ATOM 656 C CA . THR A 1 82 ? -15.013 -0.466 23.261 1.00 85.44 82 THR A CA 1
ATOM 657 C C . THR A 1 82 ? -16.107 0.468 23.773 1.00 85.44 82 THR A C 1
ATOM 659 O O . THR A 1 82 ? -16.599 0.281 24.882 1.00 85.44 82 THR A O 1
ATOM 662 N N . MET A 1 83 ? -16.547 1.433 22.956 1.00 84.94 83 MET A N 1
ATOM 663 C CA . MET A 1 83 ? -17.636 2.341 23.331 1.00 84.94 83 MET A CA 1
ATOM 664 C C . MET A 1 83 ? -18.938 1.591 23.637 1.00 84.94 83 MET A C 1
ATOM 666 O O . MET A 1 83 ? -19.586 1.903 24.635 1.00 84.94 83 MET A O 1
ATOM 670 N N . ASP A 1 84 ? -19.314 0.608 22.815 1.00 82.31 84 ASP A N 1
ATOM 671 C CA . ASP A 1 84 ? -20.510 -0.210 23.043 1.00 82.31 84 ASP A CA 1
ATOM 672 C C . ASP A 1 84 ? -20.391 -1.040 24.332 1.00 82.31 84 ASP A C 1
ATOM 674 O O . ASP A 1 84 ? -21.338 -1.084 25.120 1.00 82.31 84 ASP A O 1
ATOM 678 N N . HIS A 1 85 ? -19.223 -1.634 24.596 1.00 85.31 85 HIS A N 1
ATOM 679 C CA . HIS A 1 85 ? -18.973 -2.406 25.815 1.00 85.31 85 HIS A CA 1
ATOM 680 C C . HIS A 1 85 ? -19.022 -1.543 27.088 1.00 85.31 85 HIS A C 1
ATOM 682 O O . HIS A 1 85 ? -19.596 -1.953 28.102 1.00 85.31 85 HIS A O 1
ATOM 688 N N . ASP A 1 86 ? -18.463 -0.332 27.036 1.00 86.12 86 ASP A N 1
ATOM 689 C CA . ASP A 1 86 ? -18.496 0.628 28.144 1.00 86.12 86 ASP A CA 1
ATOM 690 C C . ASP A 1 86 ? -19.932 1.097 28.440 1.00 86.12 86 ASP A C 1
ATOM 692 O O . ASP A 1 86 ? -20.326 1.254 29.603 1.00 86.12 86 ASP A O 1
ATOM 696 N N . LEU A 1 87 ? -20.735 1.301 27.390 1.00 84.12 87 LEU A N 1
ATOM 697 C CA . LEU A 1 87 ? -22.161 1.620 27.489 1.00 84.12 87 LEU A CA 1
ATOM 698 C C . LEU A 1 87 ? -22.963 0.471 28.109 1.00 84.12 87 LEU A C 1
ATOM 700 O O . LEU A 1 87 ? -23.745 0.716 29.028 1.00 84.12 87 LEU A O 1
ATOM 704 N N . GLU A 1 88 ? -22.763 -0.764 27.646 1.00 87.25 88 GLU A N 1
ATOM 705 C CA . GLU A 1 88 ? -23.417 -1.957 28.199 1.00 87.25 88 GLU A CA 1
ATOM 706 C C . GLU A 1 88 ? -23.073 -2.131 29.685 1.00 87.25 88 GLU A C 1
ATOM 708 O O . GLU A 1 88 ? -23.971 -2.202 30.525 1.00 87.25 88 GLU A O 1
ATOM 713 N N . SER A 1 89 ? -21.786 -2.052 30.030 1.00 84.31 89 SER A N 1
ATOM 714 C CA . SER A 1 89 ? -21.301 -2.165 31.411 1.00 84.31 89 SER A CA 1
ATOM 715 C C . SER A 1 89 ? -21.871 -1.079 32.332 1.00 84.31 89 SER A C 1
ATOM 717 O O . SER A 1 89 ? -22.196 -1.342 33.491 1.00 84.31 89 SER A O 1
ATOM 719 N N . SER A 1 90 ? -22.024 0.151 31.829 1.00 83.31 90 SER A N 1
ATOM 720 C CA . SER A 1 90 ? -22.619 1.254 32.596 1.00 83.31 90 SER A CA 1
ATOM 721 C C . SER A 1 90 ? -24.111 1.040 32.862 1.00 83.31 90 SER A C 1
ATOM 723 O O . SER A 1 90 ? -24.601 1.369 33.942 1.00 83.31 90 SER A O 1
ATOM 725 N N . LEU A 1 91 ? -24.840 0.475 31.895 1.00 81.56 91 LEU A N 1
ATOM 726 C CA . LEU A 1 91 ? -26.265 0.166 32.034 1.00 81.56 91 LEU A CA 1
ATOM 727 C C . LEU A 1 91 ? -26.512 -1.029 32.967 1.00 81.56 91 LEU A C 1
ATOM 729 O O . LEU A 1 91 ? -27.468 -1.009 33.743 1.00 81.56 91 LEU A O 1
ATOM 733 N N . GLU A 1 92 ? -25.652 -2.049 32.932 1.00 76.38 92 GLU A N 1
ATOM 734 C CA . GLU A 1 92 ? -25.704 -3.181 33.867 1.00 76.38 92 GLU A CA 1
ATOM 735 C C . GLU A 1 92 ? -25.317 -2.772 35.297 1.00 76.38 92 GLU A C 1
ATOM 737 O O . GLU A 1 92 ? -25.932 -3.234 36.262 1.00 76.38 92 GLU A O 1
ATOM 742 N N . GLY A 1 93 ? -24.347 -1.861 35.441 1.00 61.56 93 GLY A N 1
ATOM 743 C CA . GLY A 1 93 ? -23.914 -1.320 36.730 1.00 61.56 93 GLY A CA 1
ATOM 744 C C . GLY A 1 93 ? -24.988 -0.497 37.452 1.00 61.56 93 GLY A C 1
ATOM 745 O O . GLY A 1 93 ? -25.132 -0.627 38.664 1.00 61.56 93 GLY A O 1
ATOM 746 N N . ASP A 1 94 ? -25.786 0.292 36.726 1.00 57.31 94 ASP A N 1
ATOM 747 C CA . ASP A 1 94 ? -26.855 1.130 37.305 1.00 57.31 94 ASP A CA 1
ATOM 748 C C . ASP A 1 94 ? -28.164 0.341 37.554 1.00 57.31 94 ASP A C 1
ATOM 750 O O . ASP A 1 94 ? -28.998 0.708 38.384 1.00 57.31 94 ASP A O 1
ATOM 754 N N . GLY A 1 95 ? -28.345 -0.801 36.879 1.00 52.50 95 GLY A N 1
ATOM 755 C CA . GLY A 1 95 ? -29.529 -1.660 37.008 1.00 52.50 95 GLY A CA 1
ATOM 756 C C . GLY A 1 95 ? -29.558 -2.564 38.248 1.00 52.50 95 GLY A C 1
ATOM 757 O O . GLY A 1 95 ? -30.608 -3.133 38.559 1.00 52.50 95 GLY A O 1
ATOM 758 N N . SER A 1 96 ? -28.442 -2.707 38.973 1.00 49.69 96 SER A N 1
ATOM 759 C CA . SER A 1 96 ? -28.300 -3.721 40.030 1.00 49.69 96 SER A CA 1
ATOM 760 C C . SER A 1 96 ? -28.455 -3.205 41.476 1.00 49.69 96 SER A C 1
ATOM 762 O O . SER A 1 96 ? -28.390 -4.012 42.405 1.00 49.69 96 SER A O 1
ATOM 764 N N . GLU A 1 97 ? -28.739 -1.912 41.695 1.00 48.97 97 GLU A N 1
ATOM 765 C CA . GLU A 1 97 ? -28.923 -1.310 43.040 1.00 48.97 97 GLU A CA 1
ATOM 766 C C . GLU A 1 97 ? -30.361 -0.835 43.360 1.00 48.97 97 GLU A C 1
ATOM 768 O O . GLU A 1 97 ? -30.607 -0.184 44.376 1.00 48.97 97 GLU A O 1
ATOM 773 N N . GLY A 1 98 ? -31.357 -1.210 42.549 1.00 46.81 98 GLY A N 1
ATOM 774 C CA . GLY A 1 98 ? -32.737 -0.715 42.663 1.00 46.81 98 GLY A CA 1
ATOM 775 C C . GLY A 1 98 ? -33.804 -1.747 43.045 1.00 46.81 98 GLY A C 1
ATOM 776 O O . GLY A 1 98 ? -34.864 -1.759 42.424 1.00 46.81 98 GLY A O 1
ATOM 777 N N . GLY A 1 99 ? -33.580 -2.633 44.023 1.00 48.09 99 GLY A N 1
ATOM 778 C CA . GLY A 1 99 ? -34.586 -3.653 44.356 1.00 48.09 99 GLY A CA 1
ATOM 779 C C . GLY A 1 99 ? -34.495 -4.278 45.746 1.00 48.09 99 GLY A C 1
ATOM 780 O O . GLY A 1 99 ? -33.933 -5.355 45.901 1.00 48.09 99 GLY A O 1
ATOM 781 N N . GLY A 1 100 ? -35.164 -3.671 46.734 1.00 48.59 100 GLY A N 1
ATOM 782 C CA . GLY A 1 100 ? -35.710 -4.425 47.870 1.00 48.59 100 GLY A CA 1
ATOM 783 C C . GLY A 1 100 ? -35.151 -4.107 49.257 1.00 48.59 100 GLY A C 1
ATOM 784 O O . GLY A 1 100 ? -34.606 -4.984 49.918 1.00 48.59 100 GLY A O 1
ATOM 785 N N . GLN A 1 101 ? -35.405 -2.903 49.769 1.00 48.34 101 GLN A N 1
ATOM 786 C CA . GLN A 1 101 ? -35.545 -2.699 51.214 1.00 48.34 101 GLN A CA 1
ATOM 787 C C . GLN A 1 101 ? -36.816 -1.895 51.478 1.00 48.34 101 GLN A C 1
ATOM 789 O O . GLN A 1 101 ? -36.816 -0.671 51.441 1.00 48.34 101 GLN A O 1
ATOM 794 N N . ASN A 1 102 ? -37.918 -2.606 51.720 1.00 41.81 102 ASN A N 1
ATOM 795 C CA . ASN A 1 102 ? -39.123 -2.025 52.299 1.00 41.81 102 ASN A CA 1
ATOM 796 C C . ASN A 1 102 ? -39.585 -2.904 53.474 1.00 41.81 102 ASN A C 1
ATOM 798 O O . ASN A 1 102 ? -40.304 -3.883 53.295 1.00 41.81 102 ASN A O 1
ATOM 802 N N . GLN A 1 103 ? -39.126 -2.558 54.676 1.00 46.44 103 GLN A N 1
ATOM 803 C CA . GLN A 1 103 ? -39.874 -2.721 55.932 1.00 46.44 103 GLN A CA 1
ATOM 804 C C . GLN A 1 103 ? -40.306 -1.302 56.335 1.00 46.44 103 GLN A C 1
ATOM 806 O O . GLN A 1 103 ? -39.491 -0.399 56.127 1.00 46.44 103 GLN A O 1
ATOM 811 N N . PRO A 1 104 ? -41.515 -1.052 56.888 1.00 53.53 104 PRO A N 1
ATOM 812 C CA . PRO A 1 104 ? -41.946 -1.661 58.162 1.00 53.53 104 PRO A CA 1
ATOM 813 C C . PRO A 1 104 ? -43.476 -1.866 58.345 1.00 53.53 104 PRO A C 1
ATOM 815 O O . PRO A 1 104 ? -44.271 -1.151 57.744 1.00 53.53 104 PRO A O 1
ATOM 818 N N . VAL A 1 105 ? -43.895 -2.830 59.181 1.00 44.00 105 VAL A N 1
ATOM 819 C CA . VAL A 1 105 ? -44.532 -2.702 60.526 1.00 44.00 105 VAL A CA 1
ATOM 820 C C . VAL A 1 105 ? -44.995 -4.068 61.028 1.00 44.00 105 VAL A C 1
ATOM 822 O O . VAL A 1 105 ? -45.550 -4.844 60.221 1.00 44.00 105 VAL A O 1
#

Radius of gyration: 27.58 Å; Cα contacts (8 Å, |Δi|>4): 23; chains: 1; bounding box: 63×21×90 Å

Foldseek 3Di:
DDPPPPPLVVLVVVLVVLVVVLVVLVVVLVVLVVCLVVDPDPVVSVVSVVVSVVSVVVSVVSVVVSVVSVVVSVVVVVVVVVVVVVVVVVVVVVVPPPDDDDDDD

Secondary structure (DSSP, 8-state):
-------HHHHHHHHHHHHHHHHHHHHHHHHHHHHHTT---HHHHHHHHHHHHHHHHHHHHHHHHHHHHHHHHHHHHHHHHHHHHHHHHHHHHHTTS-S------

Nea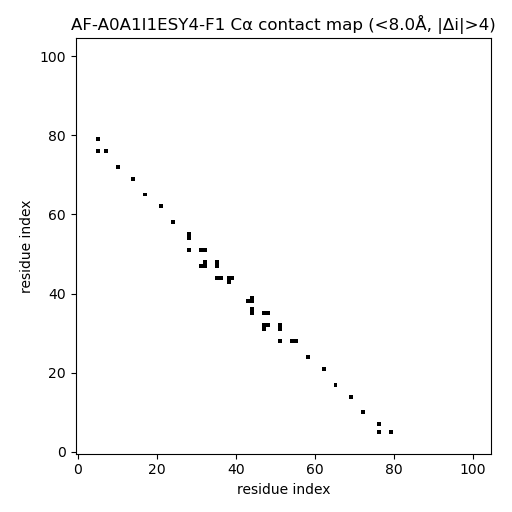rest PDB structures (foldseek):
  4ilo-assembly1_A  TM=8.701E-01  e=1.005E+00  Chlamydia trachomatis L2/434/Bu
  5sw8-assembly1_B  TM=8.860E-01  e=9.341E+00  Homo sapiens
  3na7-assembly1_A  TM=8.734E-01  e=9.974E+00  Helicobacter pylori NCTC 11638
  7pg5-assembly1_B  TM=8.300E-01  e=8.748E+00  Homo sapiens
  6g6w-assembly1_B  TM=5.033E-01  e=8.748E+00  Bos taurus

Organism: NCBI:txid910347

Solvent-accessible surface area (backbone atoms only — not comparable to full-atom values): 6211 Å² total; per-residue (Å²): 129,86,82,79,67,71,61,56,70,57,54,52,50,49,51,52,52,51,51,53,52,51,54,52,55,52,49,56,47,52,56,51,59,67,51,40,82,76,49,92,46,71,70,60,32,51,54,48,51,56,45,44,53,53,50,56,53,55,50,51,54,50,54,52,54,50,50,53,52,50,53,53,52,52,52,51,52,52,53,50,54,51,53,52,49,53,51,50,52,52,54,58,63,68,65,73,79,80,84,88,87,84,82,90,134

Mean predicted aligned error: 11.67 Å

pLDDT: mean 76.53, std 13.73, range [40.62, 91.19]